Protein AF-A0A7I0JEB6-F1 (afdb_monomer_lite)

Foldseek 3Di:
DWDDDPQKIWDKDFAQAAKDKWKKKKFKAFQLGHTPDIDMDIDIDHHRDMDTPDIGGNCRSCVPPDLLGIKIKMFIGDPNDTPDIDIGGRDDPVSRPHDPWDWDWDWDDDPPDIDIDTDTSGDDPPDDDDDD

Secondary structure (DSSP, 8-state):
-EEEETTEEEEEEEE-SS-EEEEEEEEEEETTS-EEEEEEEEEEEPTTEEEEEEEEEHHHHHTT--GGGEEEEEEEEETTEEEEEEEEESS-GGG--------EEEEEEETTEEEEEEE-SS---S------

Structure (mmCIF, N/CA/C/O backbone):
data_AF-A0A7I0JEB6-F1
#
_entry.id   AF-A0A7I0JEB6-F1
#
loop_
_atom_site.group_PDB
_atom_site.id
_atom_site.type_symbol
_atom_site.label_atom_id
_atom_site.label_alt_id
_atom_site.label_comp_id
_atom_site.label_asym_id
_atom_site.label_entity_id
_atom_site.label_seq_id
_atom_site.pdbx_PDB_ins_code
_atom_site.Cartn_x
_atom_site.Cartn_y
_atom_site.Cartn_z
_atom_site.occupancy
_atom_site.B_iso_or_equiv
_atom_site.auth_seq_id
_atom_site.auth_comp_id
_atom_site.auth_asym_id
_atom_site.auth_atom_id
_atom_site.pdbx_PDB_model_num
ATOM 1 N N . ALA A 1 1 ? 6.531 5.393 -5.753 1.00 84.38 1 ALA A N 1
ATOM 2 C CA . ALA A 1 1 ? 6.026 6.328 -4.728 1.00 84.38 1 ALA A CA 1
ATOM 3 C C . ALA A 1 1 ? 4.560 6.681 -4.985 1.00 84.38 1 ALA A C 1
ATOM 5 O O . ALA A 1 1 ? 4.199 6.946 -6.126 1.00 84.38 1 ALA A O 1
ATOM 6 N N . ALA A 1 2 ? 3.732 6.707 -3.938 1.00 86.81 2 ALA A N 1
ATOM 7 C CA . ALA A 1 2 ? 2.402 7.319 -3.967 1.00 86.81 2 ALA A CA 1
ATOM 8 C C . ALA A 1 2 ? 2.374 8.428 -2.913 1.00 86.81 2 ALA A C 1
ATOM 10 O O . ALA A 1 2 ? 2.635 8.152 -1.740 1.00 86.81 2 ALA A O 1
ATOM 11 N N . LEU A 1 3 ? 2.126 9.662 -3.349 1.00 89.19 3 LEU A N 1
ATOM 12 C CA . LEU A 1 3 ? 2.105 10.851 -2.505 1.00 89.19 3 LEU A CA 1
ATOM 13 C C . LEU A 1 3 ? 0.691 11.412 -2.494 1.00 89.19 3 LEU A C 1
ATOM 15 O O . LEU A 1 3 ? 0.166 11.768 -3.551 1.00 89.19 3 LEU A O 1
ATOM 19 N N . ARG A 1 4 ? 0.102 11.483 -1.302 1.00 91.19 4 ARG A N 1
ATOM 20 C CA . ARG A 1 4 ? -1.199 12.100 -1.091 1.00 91.19 4 ARG A CA 1
ATOM 21 C C . ARG A 1 4 ? -1.029 13.528 -0.596 1.00 91.19 4 ARG A C 1
ATOM 23 O O . ARG A 1 4 ? -0.303 13.741 0.369 1.00 91.19 4 ARG A O 1
ATOM 30 N N . ASP A 1 5 ? -1.717 14.454 -1.245 1.00 90.38 5 ASP A N 1
ATOM 31 C CA . ASP A 1 5 ? -1.767 15.867 -0.891 1.00 90.38 5 ASP A CA 1
ATOM 32 C C . ASP A 1 5 ? -3.085 16.476 -1.391 1.00 90.38 5 ASP A C 1
ATOM 34 O O . ASP A 1 5 ? -3.580 16.073 -2.444 1.00 90.38 5 ASP A O 1
ATOM 38 N N . GLU A 1 6 ? -3.686 17.381 -0.618 1.00 88.31 6 GLU A N 1
ATOM 39 C CA . GLU A 1 6 ? -4.937 18.089 -0.969 1.00 88.31 6 GLU A CA 1
ATOM 40 C C . GLU A 1 6 ? -6.057 17.199 -1.568 1.00 88.31 6 GLU A C 1
ATOM 42 O O . GLU A 1 6 ? -6.713 17.534 -2.557 1.00 88.31 6 GLU A O 1
ATOM 47 N N . GLY A 1 7 ? -6.282 16.011 -0.993 1.00 91.06 7 GLY A N 1
ATOM 48 C CA .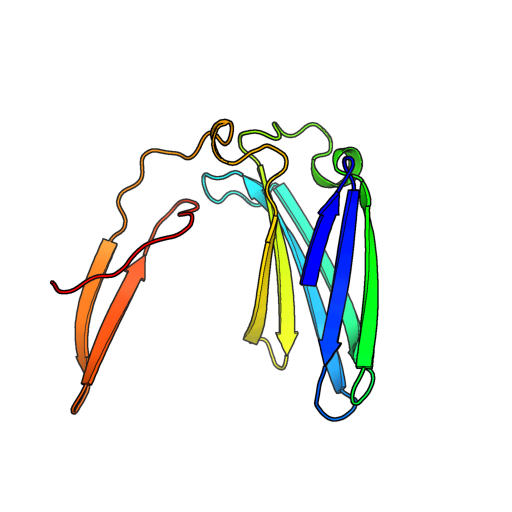 GLY A 1 7 ? -7.332 15.090 -1.455 1.00 91.06 7 GLY A CA 1
ATOM 49 C C . GLY A 1 7 ? -7.037 14.399 -2.795 1.00 91.06 7 GLY A C 1
ATOM 50 O O . GLY A 1 7 ? -7.951 13.896 -3.463 1.00 91.06 7 GLY A O 1
ATOM 51 N N . ARG A 1 8 ? -5.769 14.390 -3.213 1.00 94.75 8 ARG A N 1
ATOM 52 C CA . ARG A 1 8 ? -5.277 13.729 -4.423 1.00 94.75 8 ARG A CA 1
ATOM 53 C C . ARG A 1 8 ? -4.090 12.851 -4.105 1.00 94.75 8 ARG A C 1
ATOM 55 O O . ARG A 1 8 ? -3.245 13.200 -3.295 1.00 94.75 8 ARG A O 1
ATOM 62 N N . THR A 1 9 ? -3.985 11.732 -4.805 1.00 96.19 9 THR A N 1
ATOM 63 C CA . THR A 1 9 ? -2.857 10.813 -4.710 1.00 96.19 9 THR A CA 1
ATOM 64 C C . THR A 1 9 ? -2.143 10.749 -6.055 1.00 96.19 9 THR A C 1
ATOM 66 O O . THR A 1 9 ? -2.667 10.188 -7.018 1.00 96.19 9 THR A O 1
ATOM 69 N N . ARG A 1 10 ? -0.931 11.307 -6.124 1.00 96.56 10 ARG A N 1
ATOM 70 C CA . ARG A 1 10 ? -0.044 11.212 -7.293 1.00 96.56 10 ARG A CA 1
ATOM 71 C C . ARG A 1 10 ? 0.830 9.976 -7.173 1.00 96.56 10 ARG A C 1
ATOM 73 O O . ARG A 1 10 ? 1.505 9.791 -6.157 1.00 96.56 10 ARG A O 1
ATOM 80 N N . VAL A 1 11 ? 0.852 9.148 -8.214 1.00 97.19 11 VAL A N 1
ATOM 81 C CA . VAL A 1 11 ? 1.571 7.871 -8.187 1.00 97.19 11 VA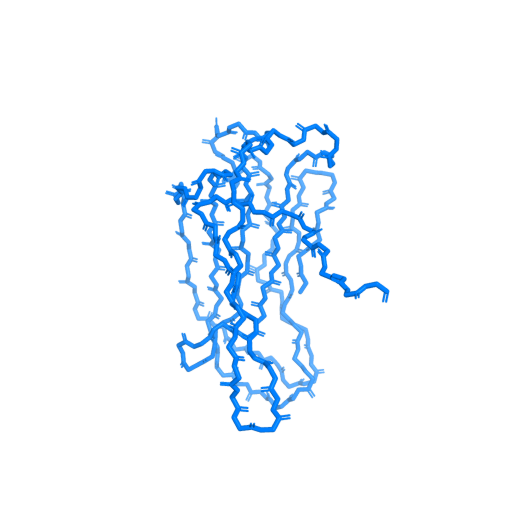L A CA 1
ATOM 82 C C . VAL A 1 11 ? 2.583 7.785 -9.316 1.00 97.19 11 VAL A C 1
ATOM 84 O O . VAL A 1 11 ? 2.270 7.962 -10.494 1.00 97.19 11 VAL A O 1
ATOM 87 N N . ARG A 1 12 ? 3.820 7.491 -8.924 1.00 97.19 12 ARG A N 1
ATOM 88 C CA . ARG A 1 12 ? 4.977 7.359 -9.803 1.00 97.19 12 ARG A CA 1
ATOM 89 C C . ARG A 1 12 ? 5.701 6.054 -9.515 1.00 97.19 12 ARG A C 1
ATOM 91 O O . ARG A 1 12 ? 5.890 5.690 -8.352 1.00 97.19 12 ARG A O 1
ATOM 98 N N . LEU A 1 13 ? 6.133 5.375 -10.560 1.00 97.06 13 LEU A N 1
ATOM 99 C CA . LEU A 1 13 ? 7.018 4.222 -10.500 1.00 97.06 13 LEU A CA 1
ATOM 100 C C . LEU A 1 13 ? 8.438 4.719 -10.759 1.00 97.06 13 LEU A C 1
ATOM 102 O O . LEU A 1 13 ? 8.638 5.538 -11.650 1.00 97.06 13 LEU A O 1
ATOM 106 N N . ILE A 1 14 ? 9.383 4.280 -9.938 1.00 96.38 14 ILE A N 1
ATOM 107 C CA . ILE A 1 14 ? 10.792 4.676 -10.017 1.00 96.38 14 ILE A CA 1
ATOM 108 C C . ILE A 1 14 ? 11.562 3.405 -10.355 1.00 96.38 14 ILE A C 1
ATOM 110 O O . ILE A 1 14 ? 11.320 2.374 -9.719 1.00 96.38 14 ILE A O 1
ATOM 114 N N . ASN A 1 15 ? 12.406 3.470 -11.378 1.00 96.88 15 ASN A N 1
ATOM 115 C CA . ASN A 1 15 ? 13.211 2.354 -11.846 1.00 96.88 15 ASN A CA 1
ATOM 116 C C . ASN A 1 15 ? 14.649 2.819 -12.052 1.00 96.88 15 ASN A C 1
ATOM 118 O O . ASN A 1 15 ? 14.910 3.590 -12.967 1.00 96.88 15 ASN A O 1
ATOM 122 N N . ASP A 1 16 ? 15.562 2.295 -11.244 1.00 96.31 16 ASP A N 1
ATOM 123 C CA . ASP A 1 16 ? 16.990 2.621 -11.323 1.00 96.31 16 ASP A CA 1
ATOM 124 C C . ASP A 1 16 ? 17.765 1.610 -12.193 1.00 96.31 16 ASP A C 1
ATOM 126 O O . ASP A 1 16 ? 18.989 1.621 -12.232 1.00 96.31 16 ASP A O 1
ATOM 130 N N . GLY A 1 17 ? 17.056 0.689 -12.858 1.00 95.94 17 GLY A N 1
ATOM 131 C CA . GLY A 1 17 ? 17.632 -0.323 -13.743 1.00 95.94 17 GLY A CA 1
ATOM 132 C C . GLY A 1 17 ? 17.306 -0.089 -15.218 1.00 95.94 17 GLY A C 1
ATOM 133 O O . GLY A 1 17 ? 16.880 0.988 -15.630 1.00 95.94 17 GLY A O 1
ATOM 134 N N . ALA A 1 18 ? 17.464 -1.143 -16.020 1.00 97.00 18 ALA A N 1
ATOM 135 C CA . ALA A 1 18 ? 17.103 -1.133 -17.434 1.00 97.00 18 ALA A CA 1
ATOM 136 C C . ALA A 1 18 ? 15.584 -1.024 -17.652 1.00 97.00 18 ALA A C 1
ATOM 138 O O . ALA A 1 18 ? 14.777 -1.325 -16.767 1.00 97.00 18 ALA A O 1
ATOM 139 N N . SER A 1 19 ? 15.201 -0.619 -18.864 1.00 97.00 19 SER A N 1
ATOM 140 C CA . SER A 1 19 ? 13.802 -0.589 -19.291 1.00 97.00 19 SER A CA 1
ATOM 141 C C . SER A 1 19 ? 13.202 -1.990 -19.233 1.00 97.00 19 SER A C 1
ATOM 143 O O . SER A 1 19 ? 13.822 -2.946 -19.702 1.00 97.00 19 SER A O 1
ATOM 145 N N . LEU A 1 20 ? 11.999 -2.118 -18.675 1.00 96.50 20 LEU A N 1
ATOM 146 C CA . LEU A 1 20 ? 11.345 -3.417 -18.519 1.00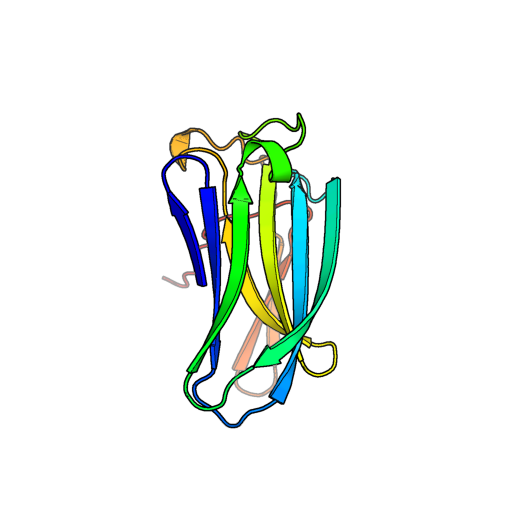 96.50 20 LEU A CA 1
ATOM 147 C C . LEU A 1 20 ? 9.820 -3.306 -18.492 1.00 96.50 20 LEU A C 1
ATOM 149 O O . LEU A 1 20 ? 9.252 -2.314 -18.028 1.00 96.50 20 LEU A O 1
ATOM 153 N N . GLU A 1 21 ? 9.164 -4.380 -18.924 1.00 97.06 21 GLU A N 1
ATOM 154 C CA . GLU A 1 21 ? 7.723 -4.559 -18.779 1.00 97.06 21 GLU A CA 1
ATOM 155 C C . GLU A 1 21 ? 7.353 -4.962 -17.354 1.00 97.06 21 GLU A C 1
ATOM 157 O O . GLU A 1 21 ? 7.926 -5.877 -16.756 1.00 97.06 21 GLU A O 1
ATOM 162 N N . ALA A 1 22 ? 6.350 -4.290 -16.806 1.00 97.38 22 ALA A N 1
ATOM 163 C CA . ALA A 1 22 ? 5.801 -4.585 -15.498 1.00 97.38 22 ALA A CA 1
ATOM 164 C C . ALA A 1 22 ? 4.278 -4.447 -15.510 1.00 97.38 22 ALA A C 1
ATOM 166 O O . ALA A 1 22 ? 3.648 -4.051 -16.494 1.00 97.38 22 ALA A O 1
ATOM 167 N N . ARG A 1 23 ? 3.668 -4.755 -14.369 1.00 98.25 23 ARG A N 1
ATOM 168 C CA . ARG A 1 23 ? 2.271 -4.415 -14.098 1.00 98.25 23 ARG A CA 1
ATOM 169 C C . ARG A 1 23 ? 2.201 -3.618 -12.818 1.00 98.25 23 ARG A C 1
ATOM 171 O O . ARG A 1 23 ? 2.968 -3.868 -11.893 1.00 98.25 23 ARG A O 1
ATOM 178 N N . TRP A 1 24 ? 1.260 -2.699 -12.725 1.00 98.06 24 TRP A N 1
ATOM 179 C CA . TRP A 1 24 ? 0.927 -2.081 -11.449 1.00 98.06 24 TRP A CA 1
ATOM 180 C C . TRP A 1 24 ? -0.497 -2.442 -11.064 1.00 98.06 24 TRP A C 1
ATOM 182 O O . TRP A 1 24 ? -1.361 -2.631 -11.920 1.00 98.06 24 TRP A O 1
ATOM 192 N N . ARG A 1 25 ? -0.740 -2.549 -9.762 1.00 98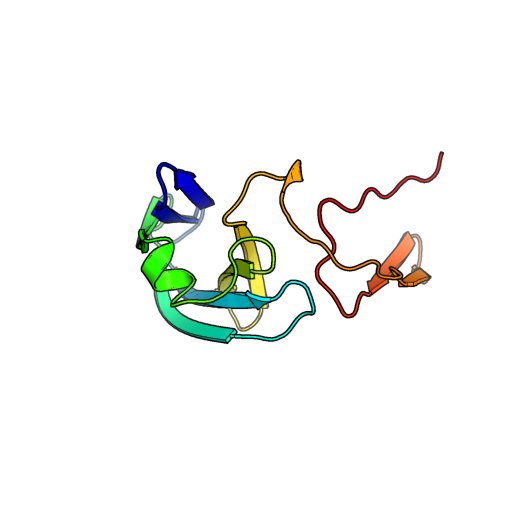.38 25 ARG A N 1
ATOM 193 C CA . ARG A 1 25 ? -2.043 -2.885 -9.198 1.00 98.38 25 ARG A CA 1
ATOM 194 C C . ARG A 1 25 ? -2.439 -1.861 -8.153 1.00 98.38 25 ARG A C 1
ATOM 196 O O . ARG A 1 25 ? -1.675 -1.582 -7.235 1.00 98.38 25 ARG A O 1
ATOM 203 N N . LEU A 1 26 ? -3.663 -1.368 -8.261 1.00 98.25 26 LEU A N 1
ATOM 204 C CA . LEU A 1 26 ? -4.360 -0.642 -7.208 1.00 98.25 26 LEU A CA 1
ATOM 205 C C . LEU A 1 26 ? -5.412 -1.560 -6.593 1.00 98.25 26 LEU A C 1
ATOM 207 O O . LEU A 1 26 ? -6.235 -2.148 -7.300 1.00 98.25 26 LEU A O 1
ATOM 211 N N . ARG A 1 27 ? -5.416 -1.642 -5.266 1.00 98.25 27 ARG A N 1
ATOM 212 C CA . ARG A 1 27 ? -6.529 -2.179 -4.482 1.00 98.25 27 ARG A CA 1
ATOM 213 C C . ARG A 1 27 ? -7.001 -1.116 -3.507 1.00 98.25 27 ARG A C 1
ATOM 215 O O . ARG A 1 27 ? -6.209 -0.636 -2.706 1.00 98.25 27 ARG A O 1
ATOM 222 N N . VAL A 1 28 ? -8.279 -0.769 -3.563 1.00 98.38 28 VAL A N 1
ATOM 223 C CA . VAL A 1 28 ? -8.934 -0.011 -2.492 1.00 98.38 28 VAL A CA 1
ATOM 224 C C . VAL A 1 28 ? -9.552 -1.040 -1.564 1.00 98.38 28 VAL A C 1
ATOM 226 O O . VAL A 1 28 ? -10.300 -1.906 -2.024 1.00 98.38 28 VAL A O 1
ATOM 229 N N . MET A 1 29 ? -9.178 -0.998 -0.294 1.00 98.31 29 MET A N 1
ATOM 230 C CA . MET A 1 29 ? -9.516 -2.022 0.686 1.00 98.31 29 MET A CA 1
ATOM 231 C C . MET A 1 29 ? -10.049 -1.373 1.951 1.00 98.31 29 MET A C 1
ATOM 233 O O . MET A 1 29 ? -9.586 -0.291 2.317 1.00 98.31 29 MET A O 1
ATOM 237 N N . ASP A 1 30 ? -10.980 -2.038 2.628 1.00 97.00 30 ASP A N 1
ATOM 238 C CA . ASP A 1 30 ? -11.230 -1.693 4.020 1.00 97.00 30 ASP A CA 1
ATOM 239 C C . ASP A 1 30 ? -10.093 -2.208 4.921 1.00 97.00 30 ASP A C 1
ATOM 241 O O . ASP A 1 30 ? -9.280 -3.060 4.540 1.00 97.00 30 ASP A O 1
ATOM 245 N N . VAL A 1 31 ? -10.012 -1.653 6.126 1.00 96.50 31 VAL A N 1
ATOM 246 C CA . VAL A 1 31 ? -9.011 -2.024 7.137 1.00 96.50 31 VAL A CA 1
ATOM 247 C C . VAL A 1 31 ? -9.207 -3.435 7.695 1.00 96.50 31 VAL A C 1
ATOM 249 O O . VAL A 1 31 ? -8.280 -3.967 8.304 1.00 96.50 31 VAL A O 1
ATOM 252 N N . ASP A 1 32 ? -10.363 -4.056 7.466 1.00 95.38 32 ASP A N 1
ATOM 253 C CA . ASP A 1 32 ? -10.659 -5.437 7.853 1.00 95.38 32 ASP A CA 1
ATOM 254 C C . ASP A 1 32 ? -10.173 -6.448 6.795 1.00 95.38 32 ASP A C 1
ATOM 256 O O . ASP A 1 32 ? -10.221 -7.654 7.021 1.00 95.38 32 ASP A O 1
ATOM 260 N N . GLY A 1 33 ? -9.654 -5.968 5.657 1.00 93.69 33 GLY A N 1
ATOM 261 C CA . GLY A 1 33 ? -9.030 -6.775 4.607 1.00 93.69 33 GLY A CA 1
ATOM 262 C C . GLY A 1 33 ? -9.906 -7.012 3.375 1.00 93.69 33 GLY A C 1
ATOM 263 O O . GLY A 1 33 ? -9.441 -7.626 2.407 1.00 93.69 33 GLY A O 1
ATOM 264 N N . LYS A 1 34 ? -11.144 -6.508 3.345 1.00 95.94 34 LYS A N 1
ATOM 265 C CA . LYS A 1 34 ? -12.028 -6.636 2.181 1.00 95.94 34 LYS A CA 1
ATOM 266 C C . LYS A 1 34 ? -11.528 -5.757 1.044 1.00 95.94 34 LYS A C 1
ATOM 268 O O . LYS A 1 34 ? -11.286 -4.564 1.209 1.00 95.94 34 LYS A O 1
ATOM 273 N N . VAL A 1 35 ? -11.448 -6.321 -0.158 1.00 97.56 35 VAL A N 1
ATOM 274 C CA . VAL A 1 35 ? -11.192 -5.540 -1.373 1.00 97.56 35 VAL A CA 1
ATOM 275 C C . VAL A 1 35 ? -12.499 -4.904 -1.838 1.00 97.56 35 VAL A C 1
ATOM 277 O O . VAL A 1 35 ? -13.450 -5.605 -2.174 1.00 97.56 35 VAL A O 1
ATOM 280 N N . LEU A 1 36 ? -12.533 -3.575 -1.874 1.00 97.69 36 LEU A N 1
ATOM 281 C CA . LEU A 1 36 ? -13.673 -2.792 -2.353 1.00 97.69 36 LEU A CA 1
ATOM 282 C C . LEU A 1 36 ? -13.585 -2.563 -3.862 1.00 97.69 36 LEU A C 1
ATOM 284 O O . LEU A 1 36 ? -14.588 -2.629 -4.568 1.00 97.69 36 LEU A O 1
ATOM 288 N N . ARG A 1 37 ? -12.376 -2.288 -4.365 1.00 96.75 37 ARG A N 1
ATOM 289 C CA . ARG A 1 37 ? -12.102 -2.080 -5.793 1.00 96.75 37 ARG A CA 1
ATOM 290 C C . ARG A 1 37 ? -10.708 -2.573 -6.144 1.00 96.75 37 ARG A C 1
ATOM 292 O O . ARG A 1 37 ? -9.793 -2.527 -5.319 1.00 96.75 37 ARG A O 1
ATOM 299 N N . ARG A 1 38 ? -10.529 -2.985 -7.398 1.00 97.50 38 ARG A N 1
ATOM 300 C CA . ARG A 1 38 ? -9.238 -3.395 -7.951 1.00 97.50 38 ARG A CA 1
ATOM 301 C C . ARG A 1 38 ? -9.073 -2.847 -9.363 1.00 97.50 38 ARG A C 1
ATOM 303 O O . ARG A 1 38 ? -10.022 -2.853 -10.139 1.00 97.50 38 ARG A O 1
ATOM 310 N N . ARG A 1 39 ? -7.853 -2.429 -9.686 1.00 96.69 39 ARG A N 1
ATOM 311 C CA . ARG A 1 39 ? -7.399 -2.091 -11.036 1.00 96.69 39 ARG A CA 1
ATOM 312 C C . ARG A 1 39 ? -5.989 -2.628 -11.225 1.00 96.69 39 ARG A C 1
ATOM 314 O O . ARG A 1 39 ? -5.206 -2.618 -10.276 1.00 96.69 39 ARG A O 1
ATOM 321 N N . GLU A 1 40 ? -5.677 -3.116 -12.414 1.00 97.75 40 GLU A N 1
ATOM 322 C CA . GLU A 1 40 ? -4.348 -3.625 -12.734 1.00 97.75 40 GLU A CA 1
ATOM 323 C C . GLU A 1 40 ? -4.057 -3.423 -14.216 1.00 97.75 40 GLU A C 1
ATOM 325 O O . GLU A 1 40 ? -4.775 -3.975 -15.045 1.00 97.75 40 GLU A O 1
ATOM 330 N N . ASP A 1 41 ? -2.996 -2.684 -14.532 1.00 97.81 41 ASP A N 1
ATOM 331 C CA . ASP A 1 41 ? -2.616 -2.364 -15.910 1.00 97.81 41 ASP A CA 1
ATOM 332 C C . ASP A 1 41 ? -1.141 -2.704 -16.157 1.00 97.81 41 ASP A C 1
ATOM 334 O O . ASP A 1 41 ? -0.319 -2.724 -15.232 1.00 97.81 41 ASP A O 1
ATOM 338 N N . ALA A 1 42 ? -0.811 -2.978 -17.418 1.00 97.75 42 ALA A N 1
ATOM 339 C CA . ALA A 1 42 ? 0.571 -3.088 -17.867 1.00 97.75 42 ALA A CA 1
ATOM 340 C C . ALA A 1 42 ? 1.240 -1.705 -17.906 1.00 97.75 42 ALA A C 1
ATOM 342 O O . ALA A 1 42 ? 0.578 -0.681 -18.090 1.00 97.75 42 ALA A O 1
ATOM 343 N N . VAL A 1 43 ? 2.557 -1.677 -17.725 1.00 97.62 43 VAL A N 1
ATOM 344 C CA . VAL A 1 43 ? 3.366 -0.460 -17.813 1.00 97.62 43 VAL A CA 1
ATOM 345 C C . VAL A 1 43 ? 4.771 -0.806 -18.290 1.00 97.62 43 VAL A C 1
ATOM 347 O O . VAL A 1 43 ? 5.350 -1.801 -17.857 1.00 97.62 43 VAL A O 1
ATOM 350 N N . MET A 1 44 ? 5.325 0.031 -19.163 1.00 97.50 44 MET A N 1
ATOM 351 C CA . MET A 1 44 ? 6.747 0.007 -19.488 1.00 97.50 44 MET A CA 1
ATOM 352 C C . MET A 1 44 ? 7.468 0.949 -18.528 1.00 97.50 44 MET A C 1
ATOM 354 O O . MET A 1 44 ? 7.163 2.142 -18.502 1.00 97.50 44 MET A O 1
ATOM 358 N N . LEU A 1 45 ? 8.390 0.426 -17.722 1.00 97.50 45 LEU A N 1
ATOM 359 C CA . LEU A 1 45 ? 9.250 1.266 -16.893 1.00 97.50 45 LEU A CA 1
ATOM 360 C C . LEU A 1 45 ? 10.394 1.788 -17.754 1.00 97.50 45 LEU A C 1
ATOM 362 O O . LEU A 1 45 ? 11.107 0.997 -18.365 1.00 97.50 45 LEU A O 1
ATOM 366 N N . SER A 1 46 ? 10.588 3.105 -17.774 1.00 96.44 46 SER A N 1
ATOM 367 C CA . SER A 1 46 ? 11.778 3.719 -18.371 1.00 96.44 46 SER A CA 1
ATOM 368 C C . SER A 1 46 ? 13.052 3.222 -17.683 1.00 96.44 46 SER A C 1
ATOM 370 O O . SER A 1 46 ? 13.045 3.024 -16.466 1.00 96.44 46 SER A O 1
ATOM 372 N N . ALA A 1 47 ? 14.141 3.072 -18.438 1.00 97.12 47 ALA A N 1
ATOM 373 C CA . ALA A 1 47 ? 15.465 2.872 -17.852 1.00 97.12 47 ALA A CA 1
ATOM 374 C C . ALA A 1 47 ? 15.868 4.103 -17.026 1.00 97.12 47 ALA A C 1
ATOM 376 O O . ALA A 1 47 ? 15.615 5.220 -17.481 1.00 97.12 47 ALA A O 1
ATOM 377 N N . GLU A 1 48 ? 16.453 3.890 -15.844 1.00 97.12 48 GLU A N 1
ATOM 378 C CA . GLU A 1 48 ? 16.987 4.948 -14.962 1.00 97.12 48 GLU A CA 1
ATOM 379 C C . GLU A 1 48 ? 16.048 6.165 -14.829 1.00 97.12 48 GLU A C 1
ATOM 381 O O . GLU A 1 48 ? 16.431 7.319 -15.029 1.00 97.12 48 GLU A O 1
ATOM 386 N N . GLY A 1 49 ? 14.763 5.917 -14.564 1.00 96.44 49 GLY A N 1
ATOM 387 C CA . GLY A 1 49 ? 13.746 6.946 -14.729 1.00 96.44 49 GLY A CA 1
ATOM 388 C C . GLY A 1 49 ? 12.467 6.760 -13.928 1.00 96.44 49 GLY A C 1
ATOM 389 O O . GLY A 1 49 ? 12.295 5.850 -13.113 1.00 96.44 49 GLY A O 1
ATOM 390 N N . VAL A 1 50 ? 11.541 7.687 -14.178 1.00 97.00 50 VAL A N 1
ATOM 391 C CA . VAL A 1 50 ? 10.280 7.815 -13.452 1.00 97.00 50 VAL A CA 1
ATOM 392 C C . VAL A 1 50 ? 9.108 7.732 -14.419 1.00 97.00 50 VAL A C 1
ATOM 394 O O . VAL A 1 50 ? 8.984 8.531 -15.341 1.00 97.00 50 VAL A O 1
ATOM 397 N N . THR A 1 51 ? 8.191 6.803 -14.164 1.00 97.25 51 THR A N 1
ATOM 398 C CA . THR A 1 51 ? 6.962 6.623 -14.946 1.00 97.25 51 THR A CA 1
ATOM 399 C C . THR A 1 51 ? 5.747 7.035 -14.115 1.00 97.25 51 THR A C 1
ATOM 401 O O . THR A 1 51 ? 5.488 6.472 -13.051 1.00 97.25 51 THR A O 1
ATOM 404 N N . SER A 1 52 ? 4.988 8.034 -14.571 1.00 96.25 52 SER A N 1
ATOM 405 C CA . SER A 1 52 ? 3.732 8.438 -13.921 1.00 96.25 52 SER A CA 1
ATOM 406 C C . SER A 1 52 ? 2.605 7.486 -14.312 1.00 96.25 52 SER A C 1
ATOM 408 O O . SER A 1 52 ? 2.386 7.264 -15.499 1.00 96.25 52 SER A O 1
ATOM 410 N N . ILE A 1 53 ? 1.873 6.951 -13.331 1.00 95.25 53 ILE A N 1
ATOM 411 C CA . ILE A 1 53 ? 0.730 6.051 -13.585 1.00 95.25 53 ILE A CA 1
ATOM 412 C C . ILE A 1 53 ? -0.622 6.667 -13.214 1.00 95.25 53 ILE A C 1
ATOM 414 O O . ILE A 1 53 ? -1.665 6.071 -13.479 1.00 95.25 53 ILE A O 1
ATOM 418 N N . GLY A 1 54 ? -0.623 7.867 -12.626 1.00 94.00 54 GLY A N 1
ATOM 419 C CA . GLY A 1 54 ? -1.845 8.647 -12.467 1.00 94.00 54 GLY A CA 1
ATOM 420 C C . GLY A 1 54 ? -1.838 9.665 -11.332 1.00 94.00 54 GLY A C 1
ATOM 421 O O . GLY A 1 54 ? -0.991 9.653 -10.435 1.00 94.00 54 GLY A O 1
ATOM 422 N N . ASP A 1 55 ? -2.851 10.525 -11.392 1.00 95.75 55 ASP A N 1
ATOM 423 C CA . ASP A 1 55 ? -3.316 11.405 -10.323 1.00 95.75 55 ASP A CA 1
ATOM 424 C C . ASP A 1 55 ? -4.752 10.992 -9.987 1.00 95.75 55 ASP A C 1
ATOM 426 O O . ASP A 1 55 ? -5.652 11.054 -10.832 1.00 95.75 55 ASP A O 1
ATOM 430 N N . PHE A 1 56 ? -4.949 10.495 -8.771 1.00 95.88 56 PHE A N 1
ATOM 431 C CA . PHE A 1 56 ? -6.214 9.930 -8.329 1.00 95.88 56 PHE A CA 1
ATOM 432 C C . PHE A 1 56 ? -6.851 10.846 -7.292 1.00 95.88 56 PHE A C 1
ATOM 434 O O . PHE A 1 56 ? -6.278 11.076 -6.231 1.00 95.88 56 PHE A O 1
ATOM 441 N N . ARG A 1 57 ? -8.068 11.325 -7.557 1.00 96.62 57 ARG A N 1
ATOM 442 C CA . ARG A 1 57 ? -8.863 12.032 -6.544 1.00 96.62 57 ARG A CA 1
ATOM 443 C C . ARG A 1 57 ? -9.335 11.050 -5.476 1.00 96.62 57 ARG A C 1
ATOM 445 O O . ARG A 1 57 ? -9.856 9.988 -5.822 1.00 96.62 57 ARG A O 1
ATOM 452 N N . ASP A 1 58 ? -9.263 11.442 -4.209 1.00 95.06 58 ASP A N 1
ATOM 453 C CA . ASP A 1 58 ? -9.725 10.621 -3.086 1.00 95.06 58 ASP A CA 1
ATOM 454 C C . ASP A 1 58 ? -11.188 10.207 -3.257 1.00 95.06 58 ASP A C 1
ATOM 456 O O . ASP A 1 58 ? -11.515 9.037 -3.105 1.00 95.06 58 ASP A O 1
ATOM 460 N N . ALA A 1 59 ? -12.055 11.130 -3.686 1.00 94.69 59 ALA A N 1
ATOM 461 C CA . ALA A 1 59 ? -13.462 10.834 -3.956 1.00 94.69 59 ALA A CA 1
ATOM 462 C C . ALA A 1 59 ? -13.651 9.721 -5.003 1.00 94.69 59 ALA A C 1
ATOM 464 O O . ALA A 1 59 ? -14.570 8.914 -4.882 1.00 94.69 59 ALA A O 1
ATOM 465 N N . ALA A 1 60 ? -12.770 9.641 -6.006 1.00 95.25 60 ALA A N 1
ATOM 466 C CA . ALA A 1 60 ? -12.817 8.595 -7.025 1.00 95.25 60 ALA A CA 1
ATOM 467 C C . ALA A 1 60 ? -12.271 7.254 -6.506 1.00 95.25 60 ALA A C 1
ATOM 469 O O . ALA A 1 60 ? -12.789 6.201 -6.878 1.00 95.25 60 ALA A O 1
ATOM 470 N N . LEU A 1 61 ? -11.247 7.283 -5.646 1.00 96.19 61 LEU A N 1
ATOM 471 C CA . LEU A 1 61 ? -10.709 6.081 -5.002 1.00 96.19 61 LEU A CA 1
ATOM 472 C C . LEU A 1 61 ? -11.703 5.497 -3.990 1.00 96.19 61 LEU A C 1
ATOM 474 O O . LEU A 1 61 ? -11.981 4.300 -4.025 1.00 96.19 61 LEU A O 1
ATOM 478 N N . LEU A 1 62 ? -12.252 6.347 -3.122 1.00 97.19 62 LEU A N 1
ATOM 479 C CA . LEU A 1 62 ? -13.200 5.980 -2.072 1.00 97.19 62 LEU A CA 1
ATOM 480 C C . LEU A 1 62 ? -14.560 5.602 -2.649 1.00 97.19 62 LEU A C 1
ATOM 482 O O . LEU A 1 62 ? -15.148 4.610 -2.228 1.00 97.19 62 LEU A O 1
ATOM 486 N N . ALA A 1 63 ? -15.063 6.395 -3.600 1.00 96.19 63 ALA A N 1
ATOM 487 C CA . ALA A 1 63 ? -16.359 6.204 -4.243 1.00 96.19 63 ALA A CA 1
ATOM 488 C C . ALA A 1 63 ? -17.492 5.901 -3.240 1.00 96.19 63 ALA A C 1
ATOM 490 O O . ALA A 1 63 ? -18.255 4.950 -3.408 1.00 96.19 63 ALA A O 1
ATOM 491 N N . GLY A 1 64 ? -17.556 6.707 -2.176 1.00 95.88 64 GLY A N 1
ATOM 492 C CA . GLY A 1 64 ? -18.540 6.591 -1.097 1.00 95.88 64 GLY A CA 1
ATOM 493 C C . GLY A 1 64 ? -18.112 5.730 0.097 1.00 95.88 64 GLY A C 1
ATOM 494 O O . GLY A 1 64 ? -18.819 5.725 1.099 1.00 95.88 64 GLY A O 1
ATOM 495 N N . ALA A 1 65 ? -16.973 5.031 0.037 1.00 97.81 65 ALA A N 1
ATOM 496 C CA . ALA A 1 65 ? -16.432 4.312 1.191 1.00 97.81 65 ALA A CA 1
ATOM 497 C C . ALA A 1 65 ? -15.979 5.272 2.308 1.00 97.81 65 ALA A C 1
ATOM 499 O O . ALA A 1 65 ? -15.513 6.379 2.032 1.00 97.81 65 ALA A O 1
ATOM 500 N N . ASP A 1 66 ? -16.073 4.827 3.566 1.00 97.62 66 ASP A N 1
ATOM 501 C CA . ASP A 1 66 ? -15.633 5.608 4.726 1.00 97.62 66 ASP A CA 1
ATOM 502 C C . ASP A 1 66 ? -14.101 5.800 4.701 1.00 97.62 66 ASP A C 1
ATOM 504 O O . ASP A 1 66 ? -13.358 4.813 4.816 1.00 97.62 66 ASP A O 1
ATOM 508 N N . PRO A 1 67 ? -13.591 7.042 4.588 1.00 97.44 67 PRO A N 1
ATOM 509 C CA . PRO A 1 67 ? -12.155 7.304 4.540 1.00 97.44 67 PRO A CA 1
ATOM 510 C C . PRO A 1 67 ? -11.413 6.880 5.815 1.00 97.44 67 PRO A C 1
ATOM 512 O O . PRO A 1 67 ? -10.230 6.544 5.736 1.00 97.44 67 PRO A O 1
ATOM 515 N N . LYS A 1 68 ? -12.083 6.818 6.976 1.00 98.06 68 LYS A N 1
ATOM 516 C CA . LYS A 1 68 ? -11.476 6.373 8.245 1.00 98.06 68 LYS A CA 1
ATOM 517 C C . LYS A 1 68 ? -11.262 4.866 8.315 1.00 98.06 68 LYS A C 1
ATOM 519 O O . LYS A 1 68 ? -10.506 4.394 9.165 1.00 98.06 68 LYS A O 1
ATOM 524 N N . ARG A 1 69 ? -11.909 4.101 7.434 1.00 97.75 69 ARG A N 1
ATOM 525 C CA . ARG A 1 69 ? -11.832 2.633 7.376 1.00 97.75 69 ARG A CA 1
ATOM 526 C C . ARG A 1 69 ? -11.280 2.110 6.059 1.00 97.75 69 ARG A C 1
ATOM 528 O O . ARG A 1 69 ? -11.289 0.903 5.855 1.00 97.75 69 ARG A O 1
ATOM 535 N N . THR A 1 70 ? -10.792 2.984 5.185 1.00 98.25 70 THR A N 1
ATOM 536 C CA . THR A 1 70 ? -10.351 2.608 3.840 1.00 98.25 70 THR A CA 1
ATOM 537 C C . THR A 1 70 ? -8.883 2.958 3.633 1.00 98.25 70 THR A C 1
ATOM 539 O O . THR A 1 70 ? -8.394 3.968 4.139 1.00 98.25 70 THR A O 1
ATOM 542 N N . VAL A 1 71 ? -8.181 2.129 2.864 1.00 97.81 71 VAL A N 1
ATOM 543 C CA . VAL A 1 71 ? -6.820 2.378 2.380 1.00 97.81 71 VAL A CA 1
ATOM 544 C C . VAL A 1 71 ? -6.718 2.059 0.890 1.00 97.81 71 VAL A C 1
ATOM 546 O O . VAL A 1 71 ? -7.401 1.168 0.380 1.00 97.81 71 VAL A O 1
ATOM 549 N N . ALA A 1 72 ? -5.843 2.768 0.181 1.00 98.12 72 ALA A N 1
ATOM 550 C CA . ALA A 1 72 ? -5.420 2.410 -1.168 1.00 98.12 72 ALA A CA 1
ATOM 551 C C . ALA A 1 72 ? -4.034 1.760 -1.124 1.00 98.12 72 ALA A C 1
ATOM 553 O O . ALA A 1 72 ? -3.079 2.325 -0.593 1.00 98.12 72 ALA A O 1
ATOM 554 N N . VAL A 1 73 ? -3.921 0.569 -1.701 1.00 98.12 73 VAL A N 1
ATOM 555 C CA . VAL A 1 73 ? -2.678 -0.190 -1.820 1.00 98.12 73 VAL A CA 1
ATOM 556 C C . VAL A 1 73 ? -2.245 -0.174 -3.278 1.00 98.12 73 VAL A C 1
ATOM 558 O O . VAL A 1 73 ? -2.924 -0.739 -4.137 1.00 98.12 73 VAL A O 1
ATOM 561 N N . PHE A 1 74 ? -1.106 0.457 -3.544 1.00 98.19 74 PHE A N 1
ATOM 562 C CA . PHE A 1 74 ? -0.455 0.482 -4.849 1.00 98.19 74 PHE A CA 1
ATOM 563 C C . PHE A 1 74 ? 0.706 -0.504 -4.845 1.00 98.19 74 PHE A C 1
ATOM 565 O O . PHE A 1 74 ? 1.562 -0.455 -3.963 1.00 98.19 74 PHE A O 1
ATOM 572 N N . GLU A 1 75 ? 0.743 -1.402 -5.819 1.00 98.19 75 GLU A N 1
ATOM 573 C CA . GLU A 1 75 ? 1.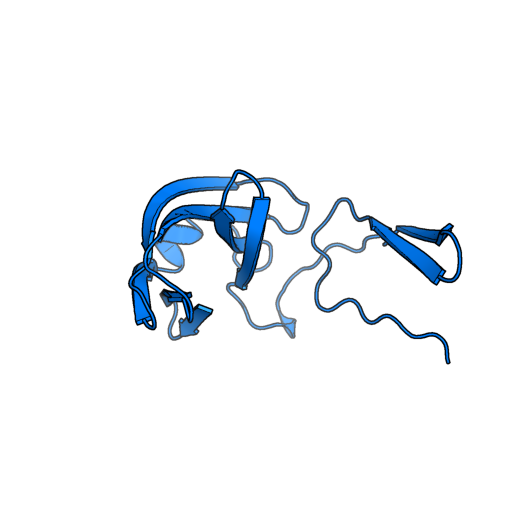764 -2.440 -5.946 1.00 98.19 75 GLU A CA 1
ATOM 574 C C . GLU A 1 75 ? 2.382 -2.401 -7.340 1.00 98.19 75 GLU A C 1
ATOM 576 O O . GLU A 1 75 ? 1.670 -2.241 -8.329 1.00 98.19 75 GLU A O 1
ATOM 581 N N . LEU A 1 76 ? 3.698 -2.587 -7.410 1.00 98.06 76 LEU A N 1
ATOM 582 C CA . LEU A 1 76 ? 4.419 -2.905 -8.639 1.00 98.06 76 LEU A CA 1
ATOM 583 C C . LEU A 1 76 ? 4.648 -4.415 -8.681 1.00 98.06 76 LEU A C 1
ATOM 585 O O . LEU A 1 76 ? 5.163 -4.987 -7.717 1.00 98.06 76 LEU A O 1
ATOM 589 N N . LEU A 1 77 ? 4.275 -5.049 -9.786 1.00 97.81 77 LEU A N 1
ATOM 590 C CA . LEU A 1 77 ? 4.421 -6.475 -10.026 1.00 97.81 77 LEU A CA 1
ATOM 591 C C . LEU A 1 77 ? 5.400 -6.728 -11.171 1.00 97.81 77 LEU A C 1
ATOM 593 O O . LEU A 1 77 ? 5.277 -6.139 -12.244 1.00 97.81 77 LEU A O 1
ATOM 597 N N . GLN A 1 78 ? 6.324 -7.659 -10.950 1.00 94.75 78 GLN A N 1
ATOM 598 C CA . GLN A 1 78 ? 7.216 -8.196 -11.978 1.00 94.75 78 GLN A CA 1
ATOM 599 C C . GLN A 1 78 ? 7.254 -9.714 -11.828 1.00 94.75 78 GLN A C 1
ATOM 601 O O . GLN A 1 78 ? 7.466 -10.219 -10.722 1.00 94.75 78 GLN A O 1
ATOM 606 N N . ASN A 1 79 ? 7.046 -10.443 -12.927 1.00 91.62 79 ASN A N 1
ATOM 607 C CA . ASN A 1 79 ? 7.012 -11.912 -12.947 1.00 91.62 79 ASN A CA 1
ATOM 608 C C . ASN A 1 79 ? 6.045 -12.503 -11.900 1.00 91.62 79 ASN A C 1
ATOM 610 O O . ASN A 1 79 ? 6.366 -13.458 -11.202 1.00 91.62 79 ASN A O 1
ATOM 614 N N . GLY A 1 80 ? 4.879 -11.872 -11.722 1.00 90.31 80 GLY A N 1
ATOM 615 C CA . GLY A 1 80 ? 3.855 -12.289 -10.753 1.00 90.31 80 GLY A CA 1
ATOM 616 C C . GLY A 1 80 ? 4.149 -11.945 -9.286 1.00 90.31 80 GLY A C 1
ATOM 617 O O . GLY A 1 80 ? 3.246 -12.034 -8.454 1.00 90.31 80 GLY A O 1
ATOM 618 N N . ALA A 1 81 ? 5.361 -11.492 -8.957 1.00 95.44 81 ALA A N 1
ATOM 619 C CA . ALA A 1 81 ? 5.751 -11.114 -7.602 1.00 95.44 81 ALA A CA 1
ATOM 620 C C . ALA A 1 81 ? 5.572 -9.611 -7.354 1.00 95.44 81 ALA A C 1
ATOM 622 O O . ALA A 1 81 ? 5.847 -8.788 -8.228 1.00 95.44 81 ALA A O 1
ATOM 623 N N . VAL A 1 82 ? 5.159 -9.241 -6.137 1.00 96.62 82 VAL A N 1
ATOM 624 C CA . VAL A 1 82 ? 5.136 -7.837 -5.697 1.00 96.62 82 VAL A CA 1
ATOM 625 C C . VAL A 1 82 ? 6.568 -7.392 -5.410 1.00 96.62 82 VAL A C 1
ATOM 627 O O . VAL A 1 82 ? 7.229 -7.958 -4.544 1.00 96.62 82 VAL A O 1
ATOM 630 N N . ARG A 1 83 ? 7.035 -6.375 -6.134 1.00 96.12 83 ARG A N 1
ATOM 631 C CA . ARG A 1 83 ? 8.387 -5.808 -5.998 1.00 96.12 83 ARG A CA 1
ATOM 632 C C . ARG A 1 83 ? 8.419 -4.556 -5.146 1.00 96.12 83 ARG A C 1
ATOM 634 O O . ARG A 1 83 ? 9.366 -4.341 -4.406 1.00 96.12 83 ARG A O 1
ATOM 641 N N . ALA A 1 84 ? 7.363 -3.759 -5.227 1.00 96.56 84 ALA A N 1
ATOM 642 C CA . ALA A 1 84 ? 7.183 -2.585 -4.393 1.00 96.56 84 ALA A CA 1
ATOM 643 C C . ALA A 1 84 ? 5.716 -2.467 -3.989 1.00 96.56 84 ALA A C 1
ATOM 645 O O . ALA A 1 84 ? 4.819 -2.853 -4.745 1.00 96.56 84 ALA A O 1
ATOM 646 N N . ARG A 1 85 ? 5.475 -1.912 -2.802 1.00 97.44 85 ARG A N 1
ATOM 647 C CA . ARG A 1 85 ? 4.138 -1.638 -2.276 1.00 97.44 85 ARG A CA 1
ATOM 648 C C . ARG A 1 85 ? 4.137 -0.294 -1.567 1.00 97.44 85 ARG A C 1
ATOM 650 O O . ARG A 1 85 ? 5.057 -0.005 -0.813 1.00 97.44 85 ARG A O 1
ATOM 657 N N . GLN A 1 86 ? 3.071 0.472 -1.757 1.00 97.06 86 GLN A N 1
ATOM 658 C CA . GLN A 1 86 ? 2.772 1.661 -0.972 1.00 97.06 86 GLN A CA 1
ATOM 659 C C . GLN A 1 86 ? 1.321 1.613 -0.499 1.00 97.06 86 GLN A C 1
ATOM 661 O O . GLN A 1 86 ? 0.425 1.287 -1.279 1.00 97.06 86 GLN A O 1
ATOM 666 N N . VAL A 1 87 ? 1.096 1.939 0.773 1.00 96.88 87 VAL A N 1
ATOM 667 C CA . VAL A 1 87 ? -0.243 2.035 1.369 1.00 96.88 87 VAL A CA 1
ATOM 668 C C . VAL A 1 87 ? -0.536 3.497 1.678 1.00 96.88 87 VAL A C 1
ATOM 670 O O . VAL A 1 87 ? 0.271 4.170 2.316 1.00 96.88 87 VAL A O 1
ATOM 673 N N . VAL A 1 88 ? -1.685 3.979 1.219 1.00 96.88 88 VAL A N 1
ATOM 674 C CA . VAL A 1 88 ? -2.145 5.359 1.386 1.00 96.88 88 VAL A CA 1
ATOM 675 C C . VAL A 1 88 ? -3.455 5.343 2.170 1.00 96.88 88 VAL A C 1
ATOM 677 O O . VAL A 1 88 ? -4.414 4.688 1.762 1.00 96.88 88 VAL A O 1
ATOM 680 N N . GLY A 1 89 ? -3.482 6.050 3.300 1.00 96.38 89 GLY A N 1
ATOM 681 C CA . GLY A 1 89 ? -4.707 6.351 4.044 1.00 96.38 89 GLY A CA 1
ATOM 682 C C . GLY A 1 89 ? -5.344 7.657 3.566 1.00 96.38 89 GLY A C 1
ATOM 683 O O . GLY A 1 89 ? -4.672 8.505 2.976 1.00 96.38 89 GLY A O 1
ATOM 684 N N . PHE A 1 90 ? -6.638 7.822 3.835 1.00 96.44 90 PHE A N 1
ATOM 685 C CA . PHE A 1 90 ? -7.419 8.992 3.405 1.00 96.44 90 PHE A CA 1
ATOM 686 C C . PHE A 1 90 ? -7.674 10.009 4.525 1.00 96.44 90 PHE A C 1
ATOM 688 O O . PHE A 1 90 ? -8.253 11.069 4.292 1.00 96.44 90 PHE A O 1
ATOM 695 N N . VAL A 1 91 ? -7.216 9.708 5.736 1.00 95.56 91 VAL A N 1
ATOM 696 C CA . VAL A 1 91 ? -7.282 10.581 6.911 1.00 95.56 91 VAL A CA 1
ATOM 697 C C . VAL A 1 91 ? -5.920 10.639 7.592 1.00 95.56 91 VAL A C 1
ATOM 699 O O . VAL A 1 91 ? -5.013 9.867 7.262 1.00 95.56 91 VAL A O 1
ATOM 702 N N . GLU A 1 92 ? -5.758 11.562 8.536 1.00 93.06 92 GLU A N 1
ATOM 703 C CA . GLU A 1 92 ? -4.583 11.553 9.399 1.00 93.06 92 GLU A CA 1
ATOM 704 C C . GLU A 1 92 ? -4.502 10.260 10.213 1.00 93.06 92 GLU A C 1
ATOM 706 O O . GLU A 1 92 ? -5.497 9.605 10.520 1.00 93.06 92 GLU A O 1
ATOM 711 N N . ALA A 1 93 ? -3.282 9.917 10.619 1.00 92.12 93 ALA A N 1
ATOM 712 C CA . ALA A 1 93 ? -2.989 8.707 11.371 1.00 92.12 93 ALA A CA 1
ATOM 713 C C . ALA A 1 93 ? -3.884 8.501 12.602 1.00 92.12 93 ALA A C 1
ATOM 715 O O . ALA A 1 93 ? -4.330 7.381 12.837 1.00 92.12 93 ALA A O 1
ATOM 716 N N . LYS A 1 94 ? -4.116 9.577 13.362 1.00 93.81 94 LYS A N 1
ATOM 717 C CA . LYS A 1 94 ? -4.901 9.586 14.603 1.00 93.81 94 LYS A CA 1
ATOM 718 C C . LYS A 1 94 ? -6.395 9.328 14.377 1.00 93.81 94 LYS A C 1
ATOM 720 O O . LYS A 1 94 ? -7.075 8.874 15.287 1.00 93.81 94 LYS A O 1
ATOM 725 N N . ASP A 1 95 ? -6.882 9.597 13.166 1.00 96.50 95 ASP A N 1
ATOM 726 C CA . ASP A 1 95 ? -8.295 9.496 12.800 1.00 96.50 95 ASP A CA 1
ATOM 727 C C . ASP A 1 95 ? -8.627 8.174 12.092 1.00 96.50 95 ASP A C 1
ATOM 729 O O . ASP A 1 95 ? -9.799 7.875 11.842 1.00 96.50 95 ASP A O 1
ATOM 733 N N . GLN A 1 96 ? -7.610 7.370 11.757 1.00 96.25 96 GLN A N 1
ATOM 734 C CA . GLN A 1 96 ? -7.795 6.067 11.129 1.00 96.25 96 GLN A CA 1
ATOM 735 C C . GLN A 1 96 ? -8.368 5.066 12.142 1.00 96.25 96 GLN A C 1
ATOM 737 O O . GLN A 1 96 ? -7.742 4.731 13.148 1.00 96.25 96 GLN A O 1
ATOM 742 N N . MET A 1 97 ? -9.538 4.515 11.833 1.00 96.25 97 MET A N 1
ATOM 743 C CA . MET A 1 97 ? -10.219 3.522 12.660 1.00 96.25 97 MET A CA 1
ATOM 744 C C . MET A 1 97 ? -9.695 2.120 12.355 1.00 96.25 97 MET A C 1
ATOM 746 O O . MET A 1 97 ? -10.336 1.347 11.646 1.00 96.25 97 MET A O 1
ATOM 750 N N . LEU A 1 98 ? -8.511 1.795 12.872 1.00 92.56 98 LEU A N 1
ATOM 751 C CA . LEU A 1 98 ? -7.938 0.455 12.746 1.00 92.56 98 LEU A CA 1
ATOM 752 C C . LEU A 1 98 ? -8.684 -0.544 13.651 1.00 92.56 98 LEU A C 1
ATOM 754 O O . LEU A 1 98 ? -9.001 -0.209 14.797 1.00 92.56 98 LEU A O 1
ATOM 758 N N . PRO A 1 99 ? -8.968 -1.770 13.177 1.00 89.69 99 PRO A N 1
ATOM 759 C CA . PRO A 1 99 ? -9.581 -2.789 14.016 1.00 89.69 99 PRO A CA 1
ATOM 760 C C . PRO A 1 99 ? -8.619 -3.185 15.136 1.00 89.69 99 PRO A C 1
ATOM 762 O O . PRO A 1 99 ? -7.409 -3.145 14.951 1.00 89.69 99 PRO A O 1
ATOM 765 N N . ARG A 1 100 ? -9.145 -3.612 16.290 1.00 84.88 100 ARG A N 1
ATOM 766 C CA . ARG A 1 100 ? -8.344 -4.332 17.290 1.00 84.88 100 ARG A CA 1
ATOM 767 C C . ARG A 1 100 ? -8.093 -5.745 16.771 1.00 84.88 100 ARG A C 1
ATOM 769 O O . ARG A 1 100 ? -9.018 -6.550 16.718 1.00 84.88 100 ARG A O 1
ATOM 776 N N . GLN A 1 101 ? -6.859 -6.050 16.398 1.00 79.88 101 GLN A N 1
ATOM 777 C CA . GLN A 1 101 ? -6.469 -7.323 15.802 1.00 79.88 101 GLN A CA 1
ATOM 778 C C . GLN A 1 101 ? -5.299 -7.965 16.550 1.00 79.88 101 GLN A C 1
ATOM 780 O O . GLN A 1 101 ? -4.424 -7.292 17.091 1.00 79.88 101 GLN A O 1
ATOM 785 N N . LYS A 1 102 ? -5.278 -9.300 16.560 1.00 79.00 102 LYS A N 1
ATOM 786 C CA . LYS A 1 102 ? -4.113 -10.066 17.006 1.00 79.00 102 LYS A CA 1
ATOM 787 C C . LYS A 1 102 ? -3.166 -10.228 15.818 1.00 79.00 102 LYS A C 1
ATOM 789 O O . LYS A 1 102 ? -3.577 -10.709 14.762 1.00 79.00 102 LYS A O 1
ATOM 794 N N . LEU A 1 103 ? -1.913 -9.820 15.989 1.00 92.31 103 LEU A N 1
ATOM 795 C CA . LEU A 1 103 ? -0.823 -10.165 15.083 1.00 92.31 103 LEU A CA 1
ATOM 796 C C . LEU A 1 103 ? -0.249 -11.502 15.549 1.00 92.31 103 LEU A C 1
ATOM 798 O O . LEU A 1 103 ? 0.294 -11.592 16.650 1.00 92.31 103 LEU A O 1
ATOM 802 N N . LYS A 1 104 ? -0.408 -12.554 14.747 1.00 95.31 104 LYS A N 1
ATOM 803 C CA . LYS A 1 104 ? 0.207 -13.847 15.042 1.00 95.31 104 LYS A CA 1
ATOM 804 C C . LYS A 1 104 ? 1.671 -13.785 14.627 1.00 95.31 104 LYS A C 1
ATOM 806 O O . LYS A 1 104 ? 1.965 -13.473 13.476 1.00 95.31 104 LYS A O 1
ATOM 811 N N . ALA A 1 105 ? 2.560 -14.112 15.556 1.00 95.94 105 ALA A N 1
ATOM 812 C CA . ALA A 1 105 ? 3.983 -14.268 15.307 1.00 95.94 105 ALA A CA 1
ATOM 813 C C . ALA A 1 105 ? 4.369 -15.744 15.431 1.00 95.94 105 ALA A C 1
ATOM 815 O O . ALA A 1 105 ? 3.894 -16.456 16.317 1.00 95.94 105 ALA A O 1
ATOM 816 N N . THR A 1 106 ? 5.208 -16.229 14.526 1.00 96.69 106 THR A N 1
ATOM 817 C CA . THR A 1 106 ? 5.788 -17.572 14.598 1.00 96.69 106 THR A CA 1
ATOM 818 C C . THR A 1 106 ? 7.255 -17.470 14.230 1.00 96.69 106 THR A C 1
ATOM 820 O O . THR A 1 106 ? 7.585 -17.006 13.140 1.00 96.69 106 THR A O 1
ATOM 823 N N . LEU A 1 107 ? 8.119 -17.866 15.160 1.00 96.50 107 LEU A N 1
ATOM 824 C CA . LEU A 1 107 ? 9.562 -17.897 14.978 1.00 96.50 107 LEU A CA 1
ATOM 825 C C . LEU A 1 107 ? 9.990 -19.345 14.739 1.00 96.50 107 LEU A C 1
ATOM 827 O O . LEU A 1 107 ? 9.575 -20.237 15.478 1.00 96.50 107 LEU A O 1
ATOM 831 N N . ALA A 1 108 ? 10.802 -19.569 13.716 1.00 97.00 108 ALA A N 1
ATOM 832 C CA . ALA A 1 108 ? 11.394 -20.867 13.423 1.00 97.00 108 ALA A CA 1
ATOM 833 C C . ALA A 1 108 ? 12.902 -20.719 13.219 1.00 97.00 108 ALA A C 1
ATOM 835 O O . ALA A 1 108 ? 13.363 -19.675 12.754 1.00 97.00 108 ALA A O 1
ATOM 836 N N . ILE A 1 109 ? 13.648 -21.769 13.555 1.00 96.69 109 ILE A N 1
ATOM 837 C CA . ILE A 1 109 ? 15.048 -21.909 13.151 1.00 96.69 109 ILE A CA 1
ATOM 838 C C . ILE A 1 109 ? 15.054 -22.319 11.679 1.00 96.69 109 ILE A C 1
ATOM 840 O O . ILE A 1 109 ? 14.307 -23.215 11.281 1.00 96.69 109 ILE A O 1
ATOM 844 N N . ASP A 1 110 ? 15.881 -21.656 10.886 1.00 95.88 110 ASP A N 1
ATOM 845 C CA . ASP A 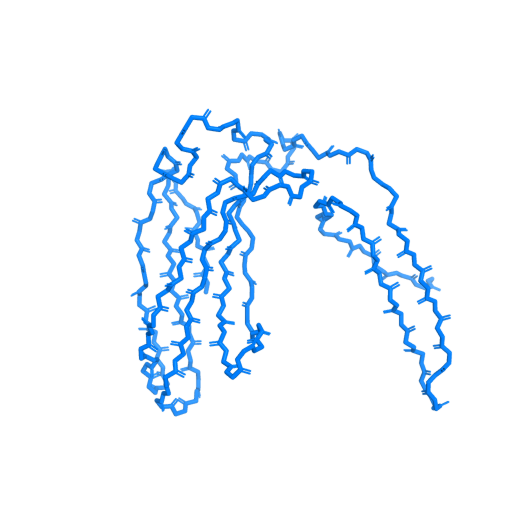1 110 ? 16.068 -21.927 9.469 1.00 95.88 110 ASP A CA 1
ATOM 846 C C . ASP A 1 110 ? 17.572 -21.934 9.185 1.00 95.88 110 ASP A C 1
ATOM 848 O O . ASP A 1 110 ? 18.199 -20.891 9.044 1.00 95.88 110 ASP A O 1
ATOM 852 N N . GLY A 1 111 ? 18.189 -23.118 9.228 1.00 95.12 111 GLY A N 1
ATOM 853 C CA . GLY A 1 111 ? 19.645 -23.247 9.169 1.00 95.12 111 GLY A CA 1
ATOM 854 C C . GLY A 1 111 ? 20.344 -22.517 10.321 1.00 95.12 111 GLY A C 1
ATOM 855 O O . GLY A 1 111 ? 20.171 -22.872 11.486 1.00 95.12 111 GLY A O 1
ATOM 856 N N . ASP A 1 112 ? 21.147 -21.514 9.978 1.00 95.69 112 ASP A N 1
ATOM 857 C CA . ASP A 1 112 ? 21.929 -20.672 10.890 1.00 95.69 112 ASP A CA 1
ATOM 858 C C . ASP A 1 112 ? 21.226 -19.360 11.287 1.00 95.69 112 ASP A C 1
ATOM 860 O O . ASP A 1 112 ? 21.793 -18.551 12.024 1.00 95.69 112 ASP A O 1
ATOM 864 N N . HIS A 1 113 ? 19.994 -19.138 10.824 1.00 94.38 113 HIS A N 1
ATOM 865 C CA . HIS A 1 113 ? 19.224 -17.928 11.094 1.00 94.38 113 HIS A CA 1
ATOM 866 C C . HIS A 1 113 ? 17.831 -18.242 11.648 1.00 94.38 113 HIS A C 1
ATOM 868 O O . HIS A 1 113 ? 17.381 -19.386 11.722 1.00 94.38 113 HIS A O 1
ATOM 874 N N . TYR A 1 114 ? 17.127 -17.188 12.062 1.00 95.25 114 TYR A N 1
ATOM 875 C CA . TYR A 1 114 ? 15.731 -17.272 12.467 1.00 95.25 114 TYR A CA 1
ATOM 876 C C . TYR A 1 114 ? 14.823 -16.694 11.388 1.00 95.25 114 TYR A C 1
ATOM 878 O O . TYR A 1 114 ? 15.079 -15.624 10.834 1.00 95.25 114 TYR A O 1
ATOM 886 N N . ARG A 1 115 ? 13.701 -17.368 11.145 1.00 96.25 115 ARG A N 1
ATOM 887 C CA . ARG A 1 115 ? 12.622 -16.886 10.285 1.00 96.25 115 ARG A CA 1
ATOM 888 C C . ARG A 1 115 ? 11.433 -16.477 11.146 1.00 96.25 115 ARG A C 1
ATOM 890 O O . ARG A 1 115 ? 10.762 -17.328 11.729 1.00 96.25 115 ARG A O 1
ATOM 897 N N . LEU A 1 116 ? 11.143 -15.178 11.187 1.00 96.50 116 LEU A N 1
ATOM 898 C CA . LEU A 1 116 ? 9.933 -14.637 11.808 1.00 96.50 116 LEU A CA 1
ATOM 899 C C . LEU A 1 116 ? 8.822 -14.486 10.762 1.00 96.50 116 LEU A C 1
ATOM 901 O O . LEU A 1 116 ? 8.949 -13.725 9.802 1.00 96.50 116 LEU A O 1
ATOM 905 N N . ARG A 1 117 ? 7.706 -15.187 10.964 1.00 96.69 117 ARG A N 1
ATOM 906 C CA . ARG A 1 117 ? 6.477 -15.032 10.180 1.00 96.69 117 ARG A CA 1
ATOM 907 C C . ARG A 1 117 ? 5.446 -14.252 10.988 1.00 96.69 117 ARG A C 1
ATOM 909 O O . ARG A 1 117 ? 5.114 -14.639 12.107 1.00 96.69 117 ARG A O 1
ATOM 916 N N . LEU A 1 118 ? 4.931 -13.177 10.393 1.00 96.00 118 LEU A N 1
ATOM 917 C CA . LEU A 1 118 ? 3.872 -12.341 10.950 1.00 96.00 118 LEU A CA 1
ATOM 918 C C . LEU A 1 118 ? 2.603 -12.463 10.104 1.00 96.00 118 LEU A C 1
ATOM 920 O O . LEU A 1 118 ? 2.653 -12.310 8.883 1.00 96.00 118 LEU A O 1
ATOM 924 N N . GLU A 1 119 ? 1.469 -12.720 10.749 1.00 95.56 119 GLU A N 1
ATOM 925 C CA . GLU A 1 119 ? 0.181 -12.921 10.082 1.00 95.56 119 GLU A CA 1
ATOM 926 C C . GLU A 1 119 ? -0.932 -12.142 10.778 1.00 95.56 119 GLU A C 1
ATOM 928 O O . GLU A 1 119 ? -1.090 -12.193 11.999 1.00 95.56 119 GLU A O 1
ATOM 933 N N . SER A 1 120 ? -1.738 -11.442 9.984 1.00 94.31 120 SER A N 1
ATOM 934 C CA . SER A 1 120 ? -2.952 -10.785 10.452 1.00 94.31 120 SER A CA 1
ATOM 935 C C . SER A 1 120 ? -4.053 -10.917 9.409 1.00 94.31 120 SER A C 1
ATOM 937 O O . SER A 1 120 ? -3.784 -10.896 8.209 1.00 94.31 120 SER A O 1
ATOM 939 N N . ALA A 1 121 ? -5.291 -11.044 9.881 1.00 91.25 121 ALA A N 1
ATOM 940 C CA . ALA A 1 121 ? -6.475 -11.039 9.027 1.00 91.25 121 ALA A CA 1
ATOM 941 C C . ALA A 1 121 ? -6.878 -9.619 8.588 1.00 91.25 121 ALA A C 1
ATOM 943 O O . ALA A 1 121 ? -7.613 -9.474 7.620 1.00 91.25 121 ALA A O 1
ATOM 944 N N . ALA A 1 122 ? -6.387 -8.589 9.283 1.00 93.31 122 ALA A N 1
ATOM 945 C CA . ALA A 1 122 ? -6.729 -7.190 9.060 1.00 93.31 122 ALA A CA 1
ATOM 946 C C . ALA A 1 122 ? -5.474 -6.347 8.798 1.00 93.31 122 ALA A C 1
ATOM 948 O O . ALA A 1 122 ? -4.339 -6.790 9.000 1.00 93.31 122 ALA A O 1
ATOM 949 N N . TYR A 1 123 ? -5.669 -5.105 8.359 1.00 94.50 123 TYR A N 1
ATOM 950 C CA . TYR A 1 123 ? -4.568 -4.179 8.142 1.00 94.50 123 TYR A CA 1
ATOM 951 C C . TYR A 1 123 ? -3.868 -3.849 9.466 1.00 94.50 123 TYR A C 1
ATOM 953 O O . TYR A 1 123 ? -4.491 -3.357 10.405 1.00 94.50 123 TYR A O 1
ATOM 961 N N . VAL A 1 124 ? -2.561 -4.103 9.528 1.00 94.00 124 VAL A N 1
ATOM 962 C CA . VAL A 1 124 ? -1.680 -3.692 10.627 1.00 94.00 124 VAL A CA 1
ATOM 963 C C . VAL A 1 124 ? -0.761 -2.601 10.101 1.00 94.00 124 VAL A C 1
ATOM 965 O O . VAL A 1 124 ? -0.084 -2.779 9.086 1.00 94.00 124 VAL A O 1
ATOM 968 N N . ARG A 1 125 ? -0.740 -1.459 10.788 1.00 93.06 125 ARG A N 1
ATOM 969 C CA . ARG A 1 125 ? 0.068 -0.306 10.399 1.00 93.06 125 ARG A CA 1
ATOM 970 C C . ARG A 1 125 ? 1.288 -0.181 11.300 1.00 93.06 125 ARG A C 1
ATOM 972 O O . ARG A 1 125 ? 1.144 -0.237 12.512 1.00 93.06 125 ARG A O 1
ATOM 979 N N . ALA A 1 126 ? 2.449 0.051 10.684 1.00 91.44 126 ALA A N 1
ATOM 980 C CA . ALA A 1 126 ? 3.705 0.359 11.370 1.00 91.44 126 ALA A CA 1
ATOM 981 C C . ALA A 1 126 ? 4.054 -0.646 12.489 1.00 91.44 126 ALA A C 1
ATOM 983 O O . ALA A 1 126 ? 4.371 -0.251 13.605 1.00 91.44 126 ALA A O 1
ATOM 984 N N . ALA A 1 127 ? 3.962 -1.949 12.188 1.00 92.56 127 ALA A N 1
ATOM 985 C CA . ALA A 1 127 ? 4.375 -2.989 13.125 1.00 92.56 127 ALA A CA 1
ATOM 986 C C . ALA A 1 127 ? 5.857 -2.809 13.486 1.00 92.56 127 ALA A C 1
ATOM 988 O O . ALA A 1 127 ? 6.710 -2.775 12.599 1.00 92.56 127 ALA A O 1
ATOM 989 N N . TRP A 1 128 ? 6.134 -2.699 14.782 1.00 93.62 128 TRP A N 1
ATOM 990 C CA . TRP A 1 128 ? 7.480 -2.623 15.334 1.00 93.62 128 TRP A CA 1
ATOM 991 C C . TRP A 1 128 ? 7.883 -4.000 15.860 1.00 93.62 128 TRP A C 1
ATOM 993 O O . TRP A 1 128 ? 7.108 -4.636 16.576 1.00 93.62 128 TRP A O 1
ATOM 1003 N N . ILE A 1 129 ? 9.066 -4.468 15.469 1.00 93.94 129 ILE A N 1
ATOM 1004 C CA . ILE A 1 129 ? 9.637 -5.745 15.904 1.00 93.94 129 ILE A CA 1
ATOM 1005 C C . ILE A 1 129 ? 10.888 -5.405 16.698 1.00 93.94 129 ILE A C 1
ATOM 1007 O O . ILE A 1 129 ? 11.749 -4.686 16.199 1.00 93.94 129 ILE A O 1
ATOM 1011 N N . ASP A 1 130 ? 10.965 -5.926 17.912 1.00 93.44 130 ASP A N 1
ATOM 1012 C CA . ASP A 1 130 ? 12.055 -5.685 18.843 1.00 93.44 130 ASP A CA 1
ATOM 1013 C C . ASP A 1 130 ? 12.378 -6.971 19.608 1.00 93.44 130 ASP A C 1
ATOM 1015 O O . ASP A 1 130 ? 11.506 -7.830 19.778 1.00 93.44 130 ASP A O 1
ATOM 1019 N N . PHE A 1 131 ? 13.627 -7.093 20.045 1.00 88.50 131 PHE A N 1
ATOM 1020 C CA . PHE A 1 131 ? 14.131 -8.233 20.811 1.00 88.50 131 PHE A CA 1
ATOM 1021 C C . PHE A 1 131 ? 14.796 -7.814 22.134 1.00 88.50 131 PHE A C 1
ATOM 1023 O O . PHE A 1 131 ? 15.354 -8.680 22.811 1.00 88.50 131 PHE A O 1
ATOM 1030 N N . GLY A 1 132 ? 14.664 -6.539 22.529 1.00 80.69 132 GLY A N 1
ATOM 1031 C CA . GLY A 1 132 ? 15.268 -5.966 23.736 1.00 80.69 132 GLY A CA 1
ATOM 1032 C C . GLY A 1 132 ? 16.545 -5.187 23.462 1.00 80.69 132 GLY A C 1
ATOM 1033 O O . GLY A 1 132 ? 17.315 -5.594 22.563 1.00 80.69 132 GLY A O 1
#

Radius of gyration: 16.98 Å; chains: 1; bounding box: 40×41×43 Å

Sequence (132 aa):
AALRDEGRTRVRLINDGASLEARWRLRVMDVDGKVLRRREDAVMLSAEGVTSIGDFRDAALLAGADPKRTVAVFELLQNGAVRARQVVGFVEAKDQMLPRQKLKATLAIDGDHYRLRLESAAYVRAAWIDFG

pLDDT: mean 95.17, std 3.57, range [79.0, 98.38]